Protein AF-V8N3Z7-F1 (afdb_monomer_lite)

Structure (mmCIF, N/CA/C/O backbone):
data_AF-V8N3Z7-F1
#
_entry.id   AF-V8N3Z7-F1
#
loop_
_atom_site.group_PDB
_atom_site.id
_atom_site.type_symbol
_atom_site.label_atom_id
_atom_site.label_alt_id
_atom_site.label_comp_id
_atom_site.label_asym_id
_atom_site.label_entity_id
_atom_site.label_seq_id
_atom_site.pdbx_PDB_ins_code
_atom_site.Cartn_x
_atom_site.Cartn_y
_atom_site.Cartn_z
_atom_site.occupancy
_atom_site.B_iso_or_equiv
_atom_site.auth_seq_id
_atom_site.auth_comp_id
_atom_site.auth_asym_id
_atom_site.auth_atom_id
_atom_site.pdbx_PDB_model_num
ATOM 1 N N . THR A 1 1 ? -2.707 -4.764 14.231 1.00 90.56 1 THR A N 1
ATOM 2 C CA . THR A 1 1 ? -2.660 -5.703 13.086 1.00 90.56 1 THR A CA 1
ATOM 3 C C . THR A 1 1 ? -3.282 -5.019 11.888 1.00 90.56 1 THR A C 1
ATOM 5 O O . THR A 1 1 ? -4.147 -4.183 12.095 1.00 90.56 1 THR A O 1
ATOM 8 N N . ASN A 1 2 ? -2.861 -5.330 10.662 1.00 95.88 2 ASN A N 1
A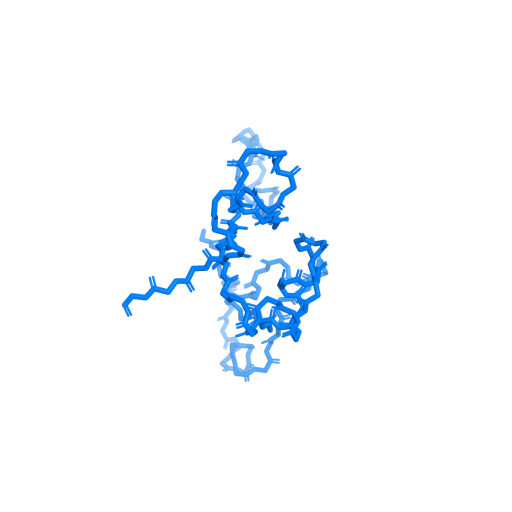TOM 9 C CA . ASN A 1 2 ? -3.410 -4.734 9.436 1.00 95.88 2 ASN A CA 1
ATOM 10 C C . ASN A 1 2 ? -4.616 -5.501 8.863 1.00 95.88 2 ASN A C 1
ATOM 12 O O . ASN A 1 2 ? -5.032 -5.251 7.737 1.00 95.88 2 ASN A O 1
ATOM 16 N N . VAL A 1 3 ? -5.146 -6.460 9.618 1.00 96.69 3 VAL A N 1
ATOM 17 C CA . VAL A 1 3 ? -6.323 -7.251 9.257 1.00 96.69 3 VAL A CA 1
ATOM 18 C C . VAL A 1 3 ? -7.445 -6.904 10.220 1.00 96.69 3 VAL A C 1
ATOM 20 O O . VAL A 1 3 ? -7.199 -6.776 11.419 1.00 96.69 3 VAL A O 1
ATOM 23 N N . LEU A 1 4 ? -8.663 -6.746 9.702 1.00 94.62 4 LEU A N 1
ATOM 24 C CA . LEU A 1 4 ? -9.827 -6.417 10.519 1.00 94.62 4 LEU A CA 1
ATOM 25 C C . LEU A 1 4 ? -10.048 -7.511 11.568 1.00 94.62 4 LEU A C 1
ATOM 27 O O . LEU A 1 4 ? -10.189 -8.681 11.212 1.00 94.62 4 LEU A O 1
ATOM 31 N N . ASP A 1 5 ? -10.122 -7.129 12.841 1.00 93.44 5 ASP A N 1
ATOM 32 C CA . ASP A 1 5 ? -10.530 -8.050 13.900 1.00 93.44 5 ASP A CA 1
ATOM 33 C C . ASP A 1 5 ? -12.047 -8.259 13.820 1.00 93.44 5 ASP A C 1
ATOM 35 O O . ASP A 1 5 ? -12.845 -7.397 14.194 1.00 93.44 5 ASP A O 1
ATOM 39 N N . THR A 1 6 ? -12.457 -9.375 13.219 1.00 93.94 6 THR A N 1
ATOM 40 C CA . THR A 1 6 ? -13.862 -9.691 12.977 1.00 93.94 6 THR A CA 1
ATOM 41 C C . THR A 1 6 ? -14.120 -11.187 13.071 1.00 93.94 6 THR A C 1
ATOM 43 O O . THR A 1 6 ? -13.314 -12.003 12.637 1.00 93.94 6 THR A O 1
ATOM 46 N N . LYS A 1 7 ? -15.300 -11.550 13.589 1.00 95.62 7 LYS A N 1
ATOM 47 C CA . LYS A 1 7 ? -15.823 -12.930 13.577 1.00 95.62 7 LYS A CA 1
ATOM 48 C C . LYS A 1 7 ? -16.539 -13.279 12.268 1.00 95.62 7 LYS A C 1
ATOM 50 O O . LYS A 1 7 ? -17.169 -14.325 12.162 1.00 95.62 7 LYS A O 1
ATOM 55 N N . ASN A 1 8 ? -16.535 -12.364 11.299 1.00 95.88 8 ASN A N 1
ATOM 56 C CA . ASN A 1 8 ? -17.164 -12.580 10.009 1.00 95.88 8 ASN A CA 1
ATOM 57 C C . ASN A 1 8 ? -16.240 -13.390 9.089 1.00 95.88 8 ASN A C 1
ATOM 59 O O . ASN A 1 8 ? -15.432 -12.823 8.353 1.00 95.88 8 ASN A O 1
ATOM 63 N N . ASP A 1 9 ? -16.428 -14.706 9.060 1.00 93.88 9 ASP A N 1
ATOM 64 C CA . ASP A 1 9 ? -15.664 -15.629 8.208 1.00 93.88 9 ASP A CA 1
ATOM 65 C C . ASP A 1 9 ? -15.816 -15.362 6.698 1.00 93.88 9 ASP A C 1
ATOM 67 O O . ASP A 1 9 ? -15.036 -15.869 5.886 1.00 93.88 9 ASP A O 1
ATOM 71 N N . ALA A 1 10 ? -16.828 -14.589 6.290 1.00 96.81 10 ALA A N 1
ATOM 72 C CA . ALA A 1 10 ? -17.017 -14.184 4.902 1.00 96.81 10 ALA A CA 1
ATOM 73 C C . ALA A 1 10 ? -16.180 -12.954 4.520 1.00 96.81 10 ALA A C 1
ATOM 75 O O . ALA A 1 10 ? -16.017 -12.697 3.328 1.00 96.81 10 ALA A O 1
ATOM 76 N N . TYR A 1 11 ? -15.637 -12.206 5.489 1.00 96.88 11 TYR A N 1
ATOM 77 C CA . TYR A 1 11 ? -14.888 -10.977 5.228 1.00 96.88 11 TYR A CA 1
ATOM 78 C C . TYR A 1 11 ? -13.668 -11.242 4.341 1.00 96.88 11 TYR A C 1
ATOM 80 O O . TYR A 1 11 ? -13.612 -10.765 3.212 1.00 96.88 11 TYR A O 1
ATOM 88 N N . LEU A 1 12 ? -12.739 -12.087 4.796 1.00 96.62 12 LEU A N 1
ATOM 89 C CA . LEU A 1 12 ? -11.516 -12.395 4.045 1.00 96.62 12 LEU A CA 1
ATOM 90 C C . LEU A 1 12 ? -11.772 -13.191 2.760 1.00 96.62 12 LEU A C 1
ATOM 92 O O . LEU A 1 12 ? -10.910 -13.249 1.897 1.00 96.62 12 LEU A O 1
ATOM 96 N N . LYS A 1 13 ? -12.942 -13.814 2.605 1.00 97.06 13 LYS A N 1
ATOM 97 C CA . LYS A 1 13 ? -13.274 -14.555 1.379 1.00 97.06 13 LYS A CA 1
ATOM 98 C C . LYS A 1 13 ? -13.685 -13.637 0.230 1.00 97.06 13 LYS A C 1
ATOM 100 O O . LYS A 1 13 ? -13.553 -14.031 -0.921 1.00 97.06 13 LYS A O 1
ATOM 105 N N . ASN A 1 14 ? -14.207 -12.453 0.547 1.00 97.00 14 ASN A N 1
ATOM 106 C CA . ASN A 1 14 ? -14.860 -11.584 -0.432 1.00 97.00 14 ASN A CA 1
ATOM 107 C C . ASN A 1 14 ? -14.280 -10.169 -0.479 1.00 97.00 14 ASN A C 1
ATOM 109 O O . ASN A 1 14 ? -14.556 -9.434 -1.427 1.00 97.00 14 ASN A O 1
ATOM 113 N N . CYS A 1 15 ? -13.532 -9.747 0.543 1.00 97.38 15 CYS A N 1
ATOM 114 C CA . CYS A 1 15 ? -13.010 -8.394 0.575 1.00 97.38 15 CYS A CA 1
ATOM 115 C C . CYS A 1 15 ? -11.901 -8.215 -0.468 1.00 97.38 15 CYS A C 1
ATOM 117 O O . CYS A 1 15 ? -11.111 -9.117 -0.750 1.00 97.38 15 CYS A O 1
ATOM 119 N N . HIS A 1 16 ? -11.813 -6.997 -0.990 1.00 97.44 16 HIS A N 1
ATOM 120 C CA . HIS A 1 16 ? -10.645 -6.513 -1.706 1.00 97.44 16 HIS A CA 1
ATOM 121 C C . HIS A 1 16 ? -10.259 -5.164 -1.123 1.00 97.44 16 HIS A C 1
ATOM 123 O O . HIS A 1 16 ? -11.132 -4.357 -0.807 1.00 97.44 16 HIS A O 1
ATOM 129 N N . TYR A 1 17 ? -8.959 -4.914 -1.002 1.00 97.75 17 TYR A N 1
ATOM 130 C CA . TYR A 1 17 ? -8.458 -3.631 -0.546 1.00 97.75 17 TYR A CA 1
ATOM 131 C C . TYR A 1 17 ? -9.010 -2.495 -1.421 1.00 97.75 17 TYR A C 1
ATOM 133 O O . TYR A 1 17 ? -8.991 -2.547 -2.659 1.00 97.75 17 TYR A O 1
ATOM 141 N N . GLY A 1 18 ? -9.470 -1.459 -0.734 1.00 94.88 18 GLY A N 1
ATOM 142 C CA . GLY A 1 18 ? -9.855 -0.156 -1.250 1.00 94.88 18 GLY A CA 1
ATOM 143 C C . GLY A 1 18 ? -9.550 0.881 -0.172 1.00 94.88 18 GLY A C 1
ATOM 144 O O . GLY A 1 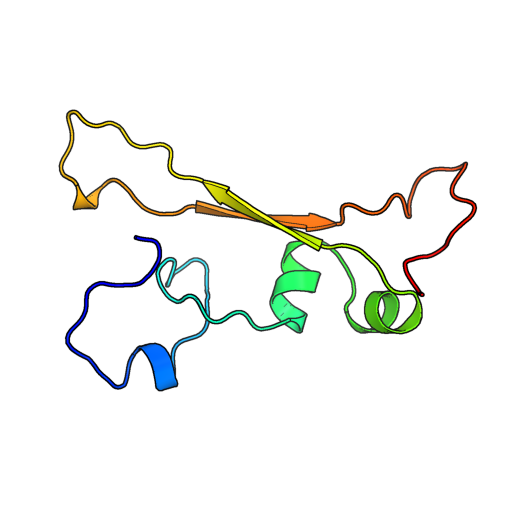18 ? -9.400 0.524 0.996 1.00 94.88 18 GLY A O 1
ATOM 145 N N . ALA A 1 19 ? -9.445 2.158 -0.542 1.00 91.06 19 ALA A N 1
ATOM 146 C CA . ALA A 1 19 ? -9.164 3.228 0.424 1.00 91.06 19 ALA A CA 1
ATOM 147 C C . ALA A 1 19 ? -10.235 3.322 1.537 1.00 91.06 19 ALA A C 1
ATOM 149 O O . ALA A 1 19 ? -9.953 3.783 2.637 1.00 91.06 19 ALA A O 1
ATOM 150 N N . ASP A 1 20 ? -11.448 2.849 1.252 1.00 94.56 20 ASP A N 1
ATOM 151 C CA . ASP A 1 20 ? -12.590 2.704 2.157 1.00 94.56 20 ASP A CA 1
ATOM 152 C C . ASP A 1 20 ? -12.537 1.439 3.037 1.00 94.56 20 ASP A C 1
ATOM 154 O O . ASP A 1 20 ? -13.220 1.362 4.056 1.00 94.56 20 ASP A O 1
ATOM 158 N N . GLN A 1 21 ? -11.722 0.447 2.669 1.00 95.69 21 GLN A N 1
ATOM 159 C CA . GLN A 1 21 ? -11.567 -0.836 3.362 1.00 95.69 21 GLN A CA 1
ATOM 160 C C . GLN A 1 21 ? -10.090 -1.096 3.702 1.00 95.69 21 GLN A C 1
ATOM 162 O O . GLN A 1 21 ? -9.511 -2.085 3.235 1.00 95.69 21 GLN A O 1
ATOM 167 N N . PRO A 1 22 ? -9.467 -0.244 4.544 1.00 95.69 22 PRO A N 1
ATOM 168 C CA . PRO A 1 22 ? -8.026 -0.285 4.802 1.00 95.69 22 PRO A CA 1
ATOM 169 C C . PRO A 1 22 ? -7.561 -1.583 5.475 1.00 95.69 22 PRO A C 1
ATOM 171 O O . PRO A 1 22 ? -6.393 -1.934 5.409 1.00 95.69 22 PRO A O 1
ATOM 174 N N . TYR A 1 23 ? -8.473 -2.330 6.092 1.00 97.50 23 TYR A N 1
ATOM 175 C CA . TYR A 1 23 ? -8.165 -3.572 6.797 1.00 97.50 23 TYR A CA 1
ATOM 176 C C . TYR A 1 23 ? -8.355 -4.847 5.967 1.00 97.50 23 TYR A C 1
ATOM 178 O O . TYR A 1 23 ? -8.203 -5.948 6.505 1.00 97.50 23 TYR A O 1
ATOM 186 N N . CYS A 1 24 ? -8.700 -4.728 4.679 1.00 97.69 24 CYS A N 1
ATOM 187 C CA . CYS A 1 24 ? -8.744 -5.887 3.798 1.00 97.69 24 CYS A CA 1
ATOM 188 C C . CYS A 1 24 ? -7.344 -6.14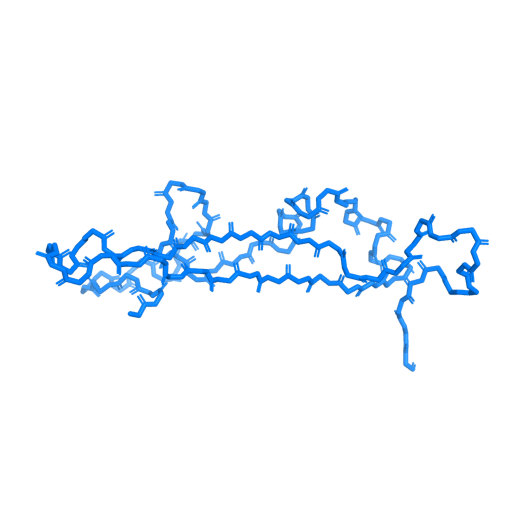0 3.219 1.00 97.69 24 CYS A C 1
ATOM 190 O O . CYS A 1 24 ? -6.869 -5.327 2.428 1.00 97.69 24 CYS A O 1
ATOM 192 N N . PRO A 1 25 ? -6.685 -7.270 3.528 1.00 96.69 25 PRO A N 1
ATOM 193 C CA . PRO A 1 25 ? -5.310 -7.525 3.099 1.00 96.69 25 PRO A CA 1
ATOM 194 C C . PRO A 1 25 ? -5.209 -8.137 1.687 1.00 96.69 25 PRO A C 1
ATOM 196 O O . PRO A 1 25 ? -4.171 -8.694 1.333 1.00 96.69 25 PRO A O 1
ATOM 199 N N . ILE A 1 26 ? -6.281 -8.100 0.885 1.00 97.81 26 ILE A N 1
ATOM 200 C CA . ILE A 1 26 ? -6.362 -8.777 -0.419 1.00 97.81 26 ILE A CA 1
ATOM 201 C C . ILE A 1 26 ? -6.329 -7.741 -1.537 1.00 97.81 26 ILE A C 1
ATOM 203 O O . ILE A 1 26 ? -7.300 -7.029 -1.788 1.00 97.81 26 ILE A O 1
ATOM 207 N N . PHE A 1 27 ? -5.212 -7.678 -2.253 1.00 97.69 27 PHE A N 1
ATOM 208 C CA . PHE A 1 27 ? -4.964 -6.660 -3.269 1.00 97.69 27 PHE A CA 1
ATOM 209 C C . PHE A 1 27 ? -5.144 -7.236 -4.675 1.00 97.69 27 PHE A C 1
ATOM 211 O O . PHE A 1 27 ? -4.625 -8.300 -5.001 1.00 97.69 27 PHE A O 1
ATOM 218 N N . SER A 1 28 ? -5.843 -6.506 -5.546 1.00 97.25 28 SER A N 1
ATOM 219 C CA . SER A 1 28 ? -5.819 -6.800 -6.982 1.00 97.25 28 SER A CA 1
ATOM 220 C C . SER A 1 28 ? -4.532 -6.242 -7.586 1.00 97.25 28 SER A C 1
ATOM 222 O O . SER A 1 28 ? -4.304 -5.034 -7.515 1.00 97.25 28 SER A O 1
ATOM 224 N N . LEU A 1 29 ? -3.713 -7.093 -8.215 1.00 96.69 29 LEU A N 1
ATOM 225 C CA . LEU A 1 29 ? -2.435 -6.678 -8.814 1.00 96.69 29 LEU A CA 1
ATOM 226 C C . LEU A 1 29 ? -2.603 -5.561 -9.853 1.00 96.69 29 LEU A C 1
ATOM 228 O O . LEU A 1 29 ? -1.809 -4.627 -9.884 1.00 96.69 29 LEU A O 1
ATOM 232 N N . GLY A 1 30 ? -3.668 -5.603 -10.660 1.00 97.00 30 GLY A N 1
ATOM 233 C CA . GLY A 1 30 ? -3.955 -4.548 -11.635 1.00 97.00 30 GLY A CA 1
ATOM 234 C C . GLY A 1 30 ? -4.206 -3.188 -10.976 1.00 97.00 30 GLY A C 1
ATOM 235 O O . GLY A 1 30 ? -3.651 -2.180 -11.413 1.00 97.00 30 GLY A O 1
ATOM 236 N N . LYS A 1 31 ? -4.988 -3.161 -9.886 1.00 96.81 31 LYS A N 1
ATOM 237 C CA . LYS A 1 31 ? -5.224 -1.935 -9.105 1.00 96.81 31 LYS A CA 1
ATOM 238 C C . LYS A 1 31 ? -3.951 -1.457 -8.419 1.00 96.81 31 LYS A C 1
ATOM 240 O O . LYS A 1 31 ? -3.652 -0.276 -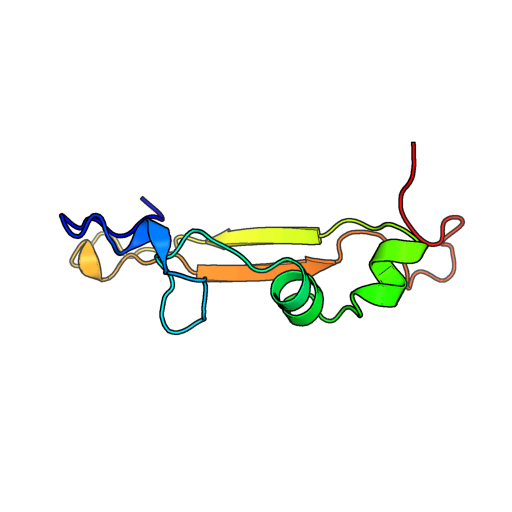8.479 1.00 96.81 31 LYS A O 1
ATOM 245 N N . LEU A 1 32 ? -3.187 -2.373 -7.833 1.00 96.31 32 LEU A N 1
ATOM 246 C CA . LEU A 1 32 ? -1.928 -2.081 -7.156 1.00 96.31 32 LEU A CA 1
ATOM 247 C C . LEU A 1 32 ? -0.915 -1.414 -8.095 1.00 96.31 32 LEU A C 1
ATOM 249 O O . LEU A 1 32 ? -0.355 -0.374 -7.756 1.00 96.31 32 LEU A O 1
ATOM 253 N N . VAL A 1 33 ? -0.745 -1.951 -9.306 1.00 96.81 33 VAL A N 1
ATOM 254 C CA . VAL A 1 33 ? 0.120 -1.342 -10.328 1.00 96.81 33 VAL A CA 1
ATOM 255 C C . VAL A 1 33 ? -0.427 0.018 -10.778 1.00 96.81 33 VAL A C 1
ATOM 257 O O . VAL A 1 33 ? 0.346 0.959 -10.956 1.00 96.81 33 VAL A O 1
ATOM 260 N N . SER A 1 34 ? -1.752 0.159 -10.896 1.00 96.81 34 SER A N 1
ATOM 261 C CA . SER A 1 34 ? -2.392 1.442 -11.215 1.00 96.81 34 SER A CA 1
ATOM 262 C C . SER A 1 34 ? -2.209 2.491 -10.113 1.00 96.81 34 SER A C 1
ATOM 264 O O . SER A 1 34 ? -1.987 3.656 -10.432 1.00 96.81 34 SER A O 1
ATOM 266 N N . TRP A 1 35 ? -2.297 2.116 -8.834 1.00 96.69 35 TRP A N 1
ATOM 267 C CA . TRP A 1 35 ? -2.073 3.022 -7.703 1.00 96.69 35 TRP A CA 1
ATOM 268 C C . TRP A 1 35 ? -0.619 3.477 -7.612 1.00 96.69 35 TRP A C 1
ATOM 270 O O . TRP A 1 35 ? -0.367 4.616 -7.243 1.00 96.69 35 TRP A O 1
ATOM 280 N N . ALA A 1 36 ? 0.320 2.635 -8.046 1.00 96.25 36 ALA A N 1
ATOM 281 C CA . ALA A 1 36 ? 1.720 3.005 -8.238 1.00 96.25 36 ALA A CA 1
ATOM 282 C C . ALA A 1 36 ? 1.971 3.869 -9.497 1.00 96.25 36 ALA A C 1
ATOM 284 O O . ALA A 1 36 ? 3.121 4.052 -9.903 1.00 96.25 36 ALA A O 1
ATOM 285 N N . GLY A 1 37 ? 0.918 4.356 -10.167 1.00 95.19 37 GLY A N 1
ATOM 286 C CA . GLY A 1 37 ? 1.017 5.206 -11.358 1.00 95.19 37 GLY A CA 1
ATOM 287 C C . GLY A 1 37 ? 1.522 4.482 -12.610 1.00 95.19 37 GLY A C 1
ATOM 288 O O . GLY A 1 37 ? 2.022 5.119 -13.535 1.00 95.19 37 GLY A O 1
ATOM 289 N N . SER A 1 38 ? 1.433 3.150 -12.652 1.00 94.25 38 SER A N 1
ATOM 290 C CA . SER A 1 38 ? 1.972 2.324 -13.734 1.00 94.25 38 SER A CA 1
ATOM 291 C C . SER A 1 38 ? 0.879 1.623 -14.544 1.00 94.25 38 SER A C 1
ATOM 293 O O . SER A 1 38 ? -0.216 1.339 -14.065 1.00 94.25 38 SER A O 1
ATOM 295 N N . ASN A 1 39 ? 1.190 1.302 -15.803 1.00 95.19 39 ASN A N 1
ATOM 296 C CA . ASN A 1 39 ? 0.324 0.484 -16.650 1.00 95.19 39 ASN A CA 1
ATOM 297 C C . ASN A 1 39 ? 0.649 -1.007 -16.468 1.00 95.19 39 ASN A C 1
ATOM 299 O O . ASN A 1 39 ? 1.791 -1.418 -16.689 1.00 95.19 39 ASN A O 1
ATOM 303 N N . PHE A 1 40 ? -0.364 -1.806 -16.118 1.00 96.50 40 PHE A N 1
ATOM 304 C CA . PHE A 1 40 ? -0.208 -3.237 -15.840 1.00 96.50 40 PHE A CA 1
ATOM 305 C C . PHE A 1 40 ? 0.352 -4.031 -17.025 1.00 96.50 40 PHE A C 1
ATOM 307 O O . PHE A 1 40 ? 1.335 -4.741 -16.857 1.00 96.50 40 PHE A O 1
ATOM 314 N N . HIS A 1 41 ? -0.214 -3.882 -18.226 1.00 96.31 41 HIS A N 1
ATOM 315 C CA . HIS A 1 41 ? 0.225 -4.644 -19.402 1.00 96.31 41 HIS A CA 1
ATOM 316 C C . HIS A 1 41 ? 1.678 -4.333 -19.774 1.00 96.31 41 HIS A C 1
ATOM 318 O O . HIS A 1 41 ? 2.456 -5.243 -20.053 1.00 96.31 41 HIS A O 1
ATOM 324 N N . LYS A 1 42 ? 2.070 -3.053 -19.716 1.00 93.38 42 LYS A N 1
ATOM 325 C CA . LYS A 1 42 ? 3.452 -2.640 -19.981 1.00 93.38 42 LYS A CA 1
ATOM 326 C C . LYS A 1 42 ? 4.419 -3.223 -18.948 1.00 93.38 42 LYS A C 1
ATOM 328 O O . LYS A 1 42 ? 5.441 -3.786 -19.319 1.00 93.38 42 LYS A O 1
ATOM 333 N N . MET A 1 43 ? 4.078 -3.126 -17.661 1.00 93.81 43 MET A N 1
ATOM 334 C CA . MET A 1 43 ? 4.908 -3.677 -16.586 1.00 93.81 43 MET A CA 1
ATOM 335 C C . MET A 1 43 ? 4.983 -5.208 -16.628 1.00 93.81 43 MET A C 1
ATOM 337 O O . MET A 1 43 ? 6.042 -5.755 -16.365 1.00 93.81 43 MET A O 1
ATOM 341 N N . ALA A 1 44 ? 3.906 -5.904 -16.995 1.00 95.50 44 ALA A N 1
ATOM 342 C CA . ALA A 1 44 ? 3.916 -7.359 -17.133 1.00 95.50 44 ALA A CA 1
ATOM 343 C C . ALA A 1 44 ? 4.837 -7.838 -18.269 1.00 95.50 44 ALA A C 1
ATOM 345 O O . ALA A 1 44 ? 5.436 -8.901 -18.157 1.00 95.50 44 ALA A O 1
ATOM 346 N N . SER A 1 45 ? 4.965 -7.054 -19.346 1.00 94.75 45 SER A N 1
ATOM 347 C CA . SER A 1 45 ? 5.856 -7.377 -20.465 1.00 94.75 45 SER A CA 1
ATOM 348 C C . SER A 1 45 ? 7.329 -7.082 -20.175 1.00 94.75 45 SER A C 1
ATOM 350 O O . SER A 1 45 ? 8.192 -7.817 -20.640 1.00 94.75 45 SER A O 1
ATOM 352 N N . GLU A 1 46 ? 7.627 -5.981 -19.485 1.00 92.75 46 GLU A N 1
ATOM 353 C CA . GLU A 1 46 ? 9.005 -5.532 -19.214 1.00 92.75 46 GLU A CA 1
ATOM 354 C C . GLU A 1 46 ? 9.562 -6.102 -17.895 1.00 92.75 46 GLU A C 1
ATOM 356 O O . GLU A 1 46 ? 10.773 -6.147 -17.684 1.00 92.75 46 GLU A O 1
ATOM 361 N N . GLY A 1 47 ? 8.674 -6.501 -16.985 1.00 93.50 47 GLY A N 1
ATOM 362 C CA . GLY A 1 47 ? 8.975 -6.665 -15.569 1.00 93.50 47 GLY A CA 1
ATOM 363 C C . GLY A 1 47 ? 9.078 -5.322 -14.834 1.00 93.50 47 GLY A C 1
ATOM 364 O O . GLY A 1 47 ? 9.033 -4.237 -15.423 1.00 93.50 47 GLY A O 1
ATOM 365 N N . GLY A 1 48 ? 9.206 -5.381 -13.512 1.00 93.56 48 GLY A N 1
ATOM 366 C CA . GLY A 1 48 ? 9.379 -4.200 -12.669 1.00 93.56 48 GLY A CA 1
ATOM 367 C C . GLY A 1 48 ? 9.284 -4.526 -11.185 1.00 93.56 48 GLY A C 1
ATOM 368 O O . GLY A 1 48 ? 9.063 -5.676 -10.806 1.00 93.56 48 GLY A O 1
ATOM 369 N N . VAL A 1 49 ? 9.437 -3.498 -10.352 1.00 95.38 49 VAL A N 1
ATOM 370 C CA . VAL A 1 49 ? 9.401 -3.621 -8.892 1.00 95.38 49 VAL A CA 1
ATOM 371 C C . VAL A 1 49 ? 8.387 -2.629 -8.334 1.00 95.38 49 VAL A C 1
ATOM 373 O O . VAL A 1 49 ? 8.496 -1.424 -8.562 1.00 95.38 49 VAL A O 1
ATOM 376 N N . ILE A 1 50 ? 7.404 -3.129 -7.582 1.00 96.88 50 ILE A N 1
ATOM 377 C CA . ILE A 1 50 ? 6.440 -2.299 -6.853 1.00 96.88 50 ILE A CA 1
ATOM 378 C C . ILE A 1 50 ? 6.735 -2.350 -5.356 1.00 96.88 50 ILE A C 1
ATOM 380 O O . ILE A 1 50 ? 6.850 -3.427 -4.775 1.00 96.88 50 ILE A O 1
ATOM 384 N N . GLY A 1 51 ? 6.808 -1.176 -4.738 1.00 97.12 51 GLY A N 1
ATOM 385 C CA . GLY A 1 51 ? 6.791 -0.991 -3.297 1.00 97.12 51 GLY A CA 1
ATOM 386 C C . GLY A 1 51 ? 5.360 -0.853 -2.790 1.00 97.12 51 GLY A C 1
ATOM 387 O O . GLY A 1 51 ? 4.577 -0.062 -3.322 1.00 97.12 51 GLY A O 1
ATOM 388 N N . ILE A 1 52 ? 5.033 -1.616 -1.749 1.00 97.38 52 ILE A N 1
ATOM 389 C CA . ILE A 1 52 ? 3.817 -1.450 -0.950 1.00 97.38 52 ILE A CA 1
ATOM 390 C C . ILE A 1 52 ? 4.276 -0.974 0.422 1.00 97.38 52 ILE A C 1
ATOM 392 O O . ILE A 1 52 ? 4.886 -1.741 1.168 1.00 97.38 52 ILE A O 1
ATOM 396 N N . GLN A 1 53 ? 4.010 0.282 0.748 1.00 97.94 53 GLN A N 1
ATOM 397 C CA . GLN A 1 53 ? 4.328 0.838 2.055 1.00 97.94 53 GLN A CA 1
ATOM 398 C C . GLN A 1 53 ? 3.074 0.811 2.925 1.00 97.94 53 GLN A C 1
ATOM 400 O O . GLN A 1 53 ? 2.003 1.233 2.493 1.00 97.94 53 GLN A O 1
ATOM 405 N N . ILE A 1 54 ? 3.225 0.288 4.142 1.00 98.00 54 ILE A N 1
ATOM 406 C CA . ILE A 1 54 ? 2.179 0.244 5.164 1.00 98.00 54 ILE A CA 1
ATOM 407 C C . ILE A 1 54 ? 2.679 1.061 6.347 1.00 98.00 54 ILE A C 1
ATOM 409 O O . ILE A 1 54 ? 3.657 0.686 6.992 1.00 98.00 54 ILE A O 1
ATOM 413 N N . GLU A 1 55 ? 2.019 2.175 6.612 1.00 98.06 55 GLU A N 1
ATOM 414 C CA . GLU A 1 55 ? 2.389 3.123 7.652 1.00 98.06 55 GLU A CA 1
ATOM 415 C C . GLU A 1 55 ? 1.405 3.070 8.821 1.00 98.06 55 GLU A C 1
ATOM 417 O O . GLU A 1 55 ? 0.194 2.944 8.636 1.00 98.06 55 GLU A O 1
ATOM 422 N N . TRP A 1 56 ? 1.958 3.168 10.029 1.00 97.62 56 TRP A N 1
ATOM 423 C CA . TRP A 1 56 ? 1.230 3.257 11.289 1.00 97.62 56 TRP A CA 1
ATOM 424 C C . TRP A 1 56 ? 1.741 4.474 12.055 1.00 97.62 56 TRP A C 1
ATOM 426 O O . TRP A 1 56 ? 2.565 4.345 12.960 1.00 97.62 56 TRP A O 1
ATOM 436 N N . ASP A 1 57 ? 1.277 5.656 11.665 1.00 97.62 57 ASP A N 1
ATOM 437 C CA . ASP A 1 57 ? 1.495 6.874 12.441 1.00 97.62 57 ASP A CA 1
ATOM 438 C C . ASP A 1 57 ? 0.368 7.009 13.471 1.00 97.62 57 ASP A C 1
ATOM 440 O O . ASP A 1 57 ? -0.771 7.352 13.148 1.00 97.62 57 ASP A O 1
ATOM 444 N N . CYS A 1 58 ? 0.666 6.629 14.713 1.00 97.88 58 CYS A N 1
ATOM 445 C CA . CYS A 1 58 ? -0.331 6.495 15.764 1.00 97.88 58 CYS A CA 1
ATOM 446 C C . CYS A 1 58 ? 0.018 7.354 16.973 1.00 97.88 58 CYS A C 1
ATOM 448 O O . CYS A 1 58 ? 1.042 7.157 17.626 1.00 97.88 58 CYS A O 1
ATOM 450 N N . ASN A 1 59 ? -0.905 8.243 17.344 1.00 98.06 59 ASN A N 1
ATOM 451 C CA . ASN A 1 59 ? -0.861 8.907 18.638 1.00 98.06 59 ASN A CA 1
ATOM 452 C C . ASN A 1 59 ? -1.354 7.940 19.732 1.00 98.06 59 ASN A C 1
ATOM 454 O O . ASN A 1 59 ? -2.550 7.654 19.817 1.00 98.06 59 ASN A O 1
ATOM 458 N N . LEU A 1 60 ? -0.431 7.458 20.571 1.00 98.00 60 LEU A N 1
ATOM 459 C CA . LEU A 1 60 ? -0.711 6.481 21.631 1.00 98.00 60 LEU A CA 1
ATOM 460 C C . LEU A 1 60 ? -1.480 7.052 22.834 1.00 98.00 60 LEU A C 1
ATOM 462 O O . LEU A 1 60 ? -1.958 6.275 23.656 1.00 98.00 60 LEU A O 1
ATOM 466 N N . ASP A 1 61 ? -1.665 8.372 22.913 1.00 98.38 61 ASP A N 1
ATOM 467 C CA . ASP A 1 61 ? -2.541 8.997 23.915 1.00 98.38 61 ASP A CA 1
ATOM 468 C C . ASP A 1 61 ? -4.030 8.828 23.566 1.00 98.38 61 ASP A C 1
ATOM 470 O O . ASP A 1 61 ? -4.916 9.076 24.390 1.00 98.38 61 ASP A O 1
ATOM 474 N N . LYS A 1 62 ? -4.332 8.427 22.326 1.00 97.69 62 LYS A N 1
ATOM 475 C CA . LYS A 1 62 ? -5.693 8.245 21.828 1.00 97.69 62 LYS A CA 1
ATOM 476 C C . LYS A 1 62 ? -6.165 6.798 21.924 1.00 97.69 62 LYS A C 1
ATOM 478 O O . LYS A 1 62 ? -5.433 5.878 22.279 1.00 97.69 62 LYS A O 1
ATOM 483 N N . LYS A 1 63 ? -7.439 6.582 21.585 1.00 97.06 63 LYS A N 1
ATOM 484 C CA . LYS A 1 63 ? -8.016 5.235 21.549 1.00 97.06 63 LYS A CA 1
ATOM 485 C C . LYS A 1 63 ? -7.288 4.376 20.505 1.00 97.06 63 LYS A C 1
ATOM 487 O O . LYS A 1 63 ? -7.063 4.860 19.397 1.00 97.06 63 LYS A O 1
ATOM 492 N N . PRO A 1 64 ? -7.049 3.078 20.775 1.00 93.06 64 PRO A N 1
ATOM 493 C CA . PRO A 1 64 ? -6.448 2.165 19.800 1.00 93.06 64 PRO A CA 1
ATOM 494 C C . PRO A 1 64 ? -7.174 2.119 18.448 1.00 93.06 64 PRO A C 1
ATOM 496 O O . PRO A 1 64 ? -6.542 1.895 17.425 1.00 93.06 64 PRO A O 1
ATOM 499 N N . SER A 1 65 ? -8.484 2.388 18.424 1.00 93.06 65 SER A N 1
ATOM 500 C CA . SER A 1 65 ? -9.291 2.468 17.199 1.00 93.06 65 SER A CA 1
ATOM 501 C C . SER A 1 65 ? -8.907 3.614 16.253 1.00 93.06 65 SER A C 1
ATOM 503 O O . SER A 1 65 ? -9.323 3.616 15.098 1.00 93.06 65 SER A O 1
ATOM 505 N N . GLU A 1 66 ? -8.170 4.620 16.730 1.00 95.50 66 GLU A N 1
ATOM 506 C CA . GLU A 1 66 ? -7.681 5.726 15.896 1.00 95.50 66 GLU A CA 1
ATOM 507 C C . GLU A 1 66 ? -6.352 5.398 15.201 1.00 95.50 66 GLU A C 1
ATOM 509 O O . GLU A 1 66 ? -5.989 6.070 14.241 1.00 95.50 66 GLU A O 1
ATOM 514 N N . CYS A 1 67 ? -5.658 4.342 15.630 1.00 96.44 67 CYS A N 1
ATOM 515 C CA . CYS A 1 67 ? -4.444 3.846 14.994 1.00 96.44 67 CYS A CA 1
ATOM 516 C C . CYS A 1 67 ? -4.833 2.908 13.845 1.00 96.44 67 CYS A C 1
ATOM 518 O O . CYS A 1 67 ? -5.287 1.792 14.092 1.00 96.44 67 CYS A O 1
ATOM 520 N N . ASN A 1 68 ? -4.701 3.364 12.596 1.00 96.38 68 ASN A N 1
ATOM 521 C CA . ASN A 1 68 ? -5.132 2.632 11.402 1.00 96.38 68 ASN A CA 1
ATOM 522 C C . ASN A 1 68 ? -3.993 2.536 10.373 1.00 96.38 68 ASN A C 1
ATOM 524 O O . ASN A 1 68 ? -3.159 3.439 10.319 1.00 96.38 68 ASN A O 1
ATOM 528 N N . PRO A 1 69 ? -3.943 1.470 9.551 1.00 97.56 69 PRO A N 1
ATOM 529 C CA . PRO A 1 69 ? -2.912 1.338 8.536 1.00 97.56 69 PRO A CA 1
ATOM 530 C C . PRO A 1 69 ? -3.180 2.298 7.378 1.00 97.56 69 PRO A C 1
ATOM 532 O O . PRO A 1 69 ? -4.291 2.353 6.843 1.00 97.56 69 PRO A O 1
ATOM 535 N N . HIS A 1 70 ? -2.135 2.984 6.934 1.00 97.31 70 HIS A N 1
ATOM 536 C CA . HIS A 1 70 ? -2.144 3.793 5.722 1.00 97.31 70 HIS A CA 1
ATOM 537 C C . HIS A 1 70 ? -1.285 3.126 4.650 1.00 97.31 70 HIS A C 1
ATOM 539 O O . HIS A 1 70 ? -0.133 2.777 4.897 1.00 97.31 70 HIS A O 1
ATOM 545 N N . TYR A 1 71 ? -1.847 2.929 3.457 1.00 98.00 71 TYR A N 1
ATOM 546 C CA . TYR A 1 71 ? -1.151 2.274 2.351 1.00 98.00 71 TYR A CA 1
ATOM 547 C C . TYR A 1 71 ? -0.769 3.278 1.274 1.00 98.00 71 TYR A C 1
ATOM 549 O O . TYR A 1 71 ? -1.611 4.045 0.802 1.00 98.00 71 TYR A O 1
ATOM 557 N N . SER A 1 72 ? 0.475 3.200 0.820 1.00 97.31 72 SER A N 1
ATOM 558 C CA . SER A 1 72 ? 0.944 3.888 -0.378 1.00 97.31 72 SER A CA 1
ATOM 559 C C . SER A 1 72 ? 1.667 2.912 -1.304 1.00 97.31 72 SER A C 1
ATOM 561 O O . SER A 1 72 ? 2.209 1.887 -0.882 1.00 97.31 72 SER A O 1
ATOM 563 N N . PHE A 1 73 ? 1.608 3.202 -2.601 1.00 97.31 73 PHE A N 1
ATOM 564 C CA . PHE A 1 73 ? 2.097 2.317 -3.653 1.00 97.31 73 PHE A CA 1
ATOM 565 C C . PHE A 1 73 ? 3.006 3.110 -4.581 1.00 97.31 73 PHE A C 1
ATOM 567 O O . PHE A 1 73 ? 2.649 4.207 -5.010 1.00 97.31 73 PHE A O 1
ATOM 574 N N . SER A 1 74 ? 4.168 2.558 -4.910 1.00 96.06 74 SER A N 1
ATOM 575 C CA . SER A 1 74 ? 5.132 3.215 -5.790 1.00 96.06 74 SER A CA 1
ATOM 576 C C . SER A 1 74 ? 5.869 2.203 -6.656 1.00 96.06 74 SER A C 1
ATOM 578 O O . SER A 1 74 ? 6.072 1.052 -6.275 1.00 96.06 74 SER A O 1
ATOM 580 N N . ARG A 1 75 ? 6.274 2.623 -7.854 1.00 94.19 75 ARG A N 1
ATOM 581 C CA . ARG A 1 75 ? 7.229 1.866 -8.665 1.00 94.19 75 ARG A CA 1
ATOM 582 C C . ARG A 1 75 ? 8.641 2.197 -8.187 1.00 94.19 75 ARG A C 1
ATOM 584 O O . ARG A 1 75 ? 8.979 3.373 -8.094 1.00 94.19 75 ARG A O 1
ATOM 591 N N . LEU A 1 76 ? 9.439 1.176 -7.882 1.00 93.44 76 LEU A N 1
ATOM 592 C CA . LEU A 1 76 ? 10.779 1.332 -7.304 1.00 93.44 76 LEU A CA 1
ATOM 593 C C . LEU A 1 76 ? 11.906 1.204 -8.336 1.00 93.44 76 LEU A C 1
ATOM 595 O O . LEU A 1 76 ? 13.000 1.712 -8.108 1.00 93.44 76 LEU A O 1
ATOM 599 N N . ASP A 1 77 ? 11.670 0.523 -9.459 1.00 89.44 77 ASP A N 1
ATOM 600 C CA . ASP A 1 77 ? 12.675 0.365 -10.509 1.00 89.44 77 ASP A CA 1
ATOM 601 C C . ASP A 1 77 ? 12.800 1.616 -11.398 1.00 89.44 77 ASP A C 1
ATOM 603 O O . ASP A 1 77 ? 11.828 2.323 -11.677 1.00 89.44 77 ASP A O 1
ATOM 607 N N . ASN A 1 78 ? 14.025 1.892 -11.8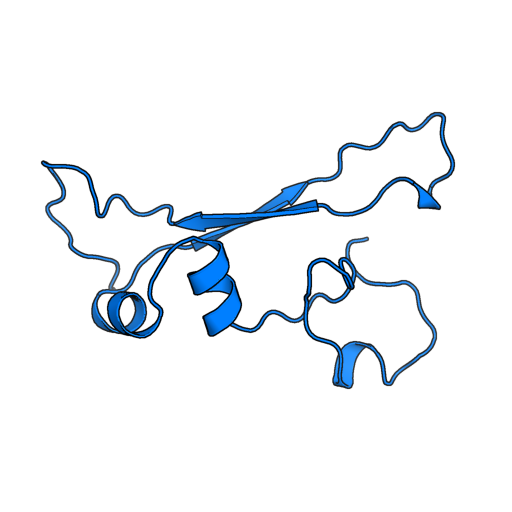55 1.00 74.00 78 ASN A N 1
ATOM 608 C CA . ASN A 1 78 ? 14.432 3.201 -12.370 1.00 74.00 78 ASN A CA 1
ATOM 609 C C . ASN A 1 78 ? 14.104 3.439 -13.858 1.00 74.00 78 ASN A C 1
ATOM 611 O O . ASN A 1 78 ? 14.949 3.894 -14.631 1.00 74.00 78 ASN A O 1
ATOM 615 N N . LYS A 1 79 ? 12.860 3.155 -14.262 1.00 67.88 79 LYS A N 1
ATOM 616 C CA . LYS A 1 79 ? 12.402 3.209 -15.663 1.00 67.88 79 LYS A CA 1
ATOM 617 C C . LYS A 1 79 ? 12.611 4.560 -16.359 1.00 67.88 79 LYS A C 1
ATOM 619 O O . LYS A 1 79 ? 12.728 4.602 -17.579 1.00 67.88 79 LYS A O 1
ATOM 624 N N . PHE A 1 80 ? 12.594 5.656 -15.603 1.00 65.44 80 PHE A N 1
ATOM 625 C CA . PHE A 1 80 ? 12.632 7.021 -16.139 1.00 65.44 80 PHE A CA 1
ATOM 626 C C . PHE A 1 80 ? 14.005 7.686 -16.027 1.00 65.44 80 PHE A C 1
ATOM 628 O O . PHE A 1 80 ? 14.137 8.853 -16.384 1.00 65.44 80 PHE A O 1
ATOM 635 N N . SER A 1 81 ? 15.024 6.983 -15.525 1.00 66.12 81 SER A N 1
ATOM 636 C CA . SER A 1 81 ? 16.374 7.539 -15.528 1.00 66.12 81 SER A CA 1
ATOM 637 C C . SER A 1 81 ? 16.959 7.507 -16.937 1.00 66.12 81 SER A C 1
ATOM 639 O O . SER A 1 81 ? 16.923 6.472 -17.602 1.00 66.12 81 SER A O 1
ATOM 641 N N . GLU A 1 82 ? 17.544 8.625 -17.377 1.00 63.03 82 GLU A N 1
ATOM 642 C CA . GLU A 1 82 ? 18.225 8.724 -18.681 1.00 63.03 82 GLU A CA 1
ATOM 643 C C . GLU A 1 82 ? 19.373 7.707 -18.832 1.00 63.03 82 GLU A C 1
ATOM 645 O O . GLU A 1 82 ? 19.770 7.373 -19.942 1.00 63.03 82 GLU A O 1
ATOM 650 N N . ASN A 1 83 ? 19.852 7.157 -17.712 1.00 65.69 83 ASN A N 1
ATOM 651 C CA . ASN A 1 83 ? 20.919 6.161 -17.645 1.00 65.69 83 ASN A CA 1
ATOM 652 C C . ASN A 1 83 ? 20.408 4.723 -17.426 1.00 65.69 83 ASN A C 1
ATOM 654 O O . ASN A 1 83 ? 21.198 3.848 -17.060 1.00 65.69 83 ASN A O 1
ATOM 658 N N . SER A 1 84 ? 19.107 4.450 -17.586 1.00 72.69 84 SER A N 1
ATOM 659 C CA . SER A 1 84 ? 18.584 3.098 -17.363 1.00 72.69 84 SER A CA 1
ATOM 660 C C . SER A 1 84 ? 19.010 2.146 -18.479 1.00 72.69 84 SER A C 1
ATOM 662 O O . SER A 1 84 ? 18.503 2.208 -19.596 1.00 72.69 84 SER A O 1
ATOM 664 N N . VAL A 1 85 ? 19.914 1.217 -18.163 1.00 78.62 85 VAL A N 1
ATOM 665 C CA . VAL A 1 85 ? 20.341 0.146 -19.086 1.00 78.62 85 VAL A CA 1
ATOM 666 C C . VAL A 1 85 ? 19.289 -0.974 -19.177 1.00 78.62 85 VAL A C 1
ATOM 668 O O . VAL A 1 85 ? 19.269 -1.729 -20.145 1.00 78.62 85 VAL A O 1
ATOM 671 N N . SER A 1 86 ? 18.387 -1.070 -18.192 1.00 80.56 86 SER A N 1
ATOM 672 C CA . SER A 1 86 ? 17.297 -2.053 -18.158 1.00 80.56 86 SER A CA 1
ATOM 673 C C . SER A 1 86 ? 15.928 -1.386 -18.291 1.00 80.56 86 SER A C 1
ATOM 675 O O . SER A 1 86 ? 15.675 -0.331 -17.708 1.00 80.56 86 SER A O 1
ATOM 677 N N . SER A 1 87 ? 15.020 -2.026 -19.026 1.00 83.75 87 SER A N 1
ATOM 678 C CA . SER A 1 87 ? 13.622 -1.602 -19.171 1.00 83.75 87 SER A CA 1
ATOM 679 C C . SER A 1 87 ? 12.696 -2.129 -18.064 1.00 83.75 87 SER A C 1
ATOM 681 O O . SER A 1 87 ? 11.581 -1.622 -17.922 1.00 83.75 87 SER A O 1
ATOM 683 N N . GLY A 1 88 ? 13.152 -3.102 -17.265 1.00 89.81 88 GLY A N 1
ATOM 684 C CA . GLY A 1 88 ? 12.383 -3.715 -16.180 1.00 89.81 88 GLY A CA 1
ATOM 685 C C . GLY A 1 88 ? 13.174 -4.771 -15.398 1.00 89.81 88 GLY A C 1
ATOM 686 O O . GLY A 1 88 ? 14.351 -4.561 -15.096 1.00 89.81 88 GLY A O 1
ATOM 687 N N . TYR A 1 89 ? 12.536 -5.891 -15.038 1.00 91.56 89 TYR A N 1
ATOM 688 C CA . TYR A 1 89 ? 13.097 -6.927 -14.151 1.00 91.56 89 TYR A CA 1
ATOM 689 C C . TYR A 1 89 ? 12.859 -8.347 -14.693 1.00 91.56 89 TYR A C 1
ATOM 691 O O . TYR A 1 89 ? 11.731 -8.695 -15.033 1.00 91.56 89 TYR A O 1
ATOM 699 N N . ASN A 1 90 ? 13.912 -9.166 -14.744 1.00 91.56 90 ASN A N 1
ATOM 700 C CA . ASN A 1 90 ? 13.906 -10.579 -15.153 1.00 91.56 90 ASN A CA 1
ATOM 701 C C . ASN A 1 90 ? 15.018 -11.362 -14.411 1.00 91.56 90 ASN A C 1
ATOM 703 O O . ASN A 1 90 ? 15.825 -10.734 -13.719 1.00 91.56 90 ASN A O 1
ATOM 707 N N . PHE A 1 91 ? 15.031 -12.700 -14.518 1.00 93.38 91 PHE A N 1
ATOM 708 C CA . PHE A 1 91 ? 15.987 -13.609 -13.863 1.00 93.38 91 PHE A CA 1
ATOM 709 C C . PHE A 1 91 ? 16.439 -14.744 -14.789 1.00 93.38 91 PHE A C 1
ATOM 711 O O . PHE A 1 91 ? 15.653 -15.109 -15.694 1.00 93.38 91 PHE A O 1
#

Foldseek 3Di:
DLADPDPPPCPQVDDEDDPVCRRRPHYDPCVLCVQQVHHPVQCVVQPFDKDWDWDFPDDPVDDPVVGHIDIHMHTDDDCPDPPDPGNHDDD

pLDDT: mean 93.12, std 8.08, range [63.03, 98.38]

Radius of gyration: 16.74 Å; chains: 1; bounding box: 38×25×44 Å

InterPro domains:
  IPR027309 P2X purinoreceptor extracellular domain superfamily [G3DSA:2.60.490.10] (1-91)
  IPR053792 ATP P2X receptor, conserved site [PS01212] (47-73)
  IPR059116 ATP P2X receptor-like [PF00864] (1-91)
  IPR059116 ATP P2X receptor-like [PTHR10125] (2-91)

Organism: Ophiophagus hannah (NCBI:txid8665)

Secondary structu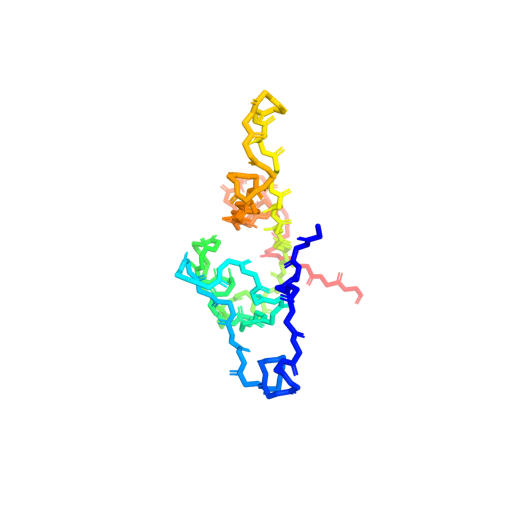re (DSSP, 8-state):
--S---S-TTHHHH----TT-TT-----HHHHHHHTT--HHHHHHH---EEEEEE----TTS-GGG---EEEEEE-S-TT-TT-S-SS---

Sequence (91 aa):
TNVLDTKNDAYLKNCHYGADQPYCPIFSLGKLVSWAGSNFHKMASEGGVIGIQIEWDCNLDKKPSECNPHYSFSRLDNKFSENSVSSGYNF